Protein AF-A0A3G7U9Q5-F1 (afdb_monomer_lite)

pLDDT: mean 71.87, std 19.7, range [41.09, 97.69]

InterPro domains:
  IPR010497 Epoxide hydrolase, N-terminal [PF06441] (56-100)
  IPR029058 Alpha/Beta hydrolase fold [G3DSA:3.40.50.1820] (42-101)
  IPR029058 Alpha/Beta hydrolase fold [SSF53474] (51-100)

Foldseek 3Di:
DDDDDDDDDPPPPDDDDDDDDDDDDDDDDDDDDPDDDDPDDPPPPPVPVPPPVPDDDDDDDDDDVVVVVVVVVVLVVDDDDDFDPDPDCPVHDGPVVVVPD

Secondary structure (DSSP, 8-state):
---------SS-S------------PPP------------------------TT----------HHHHHHHHHHHHT--PPPPPSSSSGGGSS-HHHHT--

Radius of gyration: 31.78 Å; chains: 1; bounding box: 42×41×88 Å

Organism: NCBI:txid47883

Structure (mmCIF, N/CA/C/O backbone):
data_AF-A0A3G7U9Q5-F1
#
_entry.id   AF-A0A3G7U9Q5-F1
#
loop_
_atom_site.group_PDB
_atom_site.id
_atom_site.type_symbol
_atom_site.label_atom_id
_atom_site.label_alt_id
_atom_site.label_comp_id
_atom_site.label_asym_id
_atom_site.label_entity_id
_atom_site.label_seq_id
_atom_site.pdbx_PDB_ins_code
_atom_site.Cartn_x
_atom_site.Cartn_y
_atom_site.Cartn_z
_atom_site.occupancy
_atom_site.B_iso_or_equiv
_atom_site.auth_seq_id
_atom_site.auth_comp_id
_atom_site.auth_asym_id
_atom_site.auth_atom_id
_atom_site.pdbx_PDB_model_num
ATOM 1 N N . MET A 1 1 ? 15.948 -19.600 -13.205 1.00 43.97 1 MET A N 1
ATOM 2 C CA . MET A 1 1 ? 15.399 -20.246 -11.988 1.00 43.97 1 MET A CA 1
ATOM 3 C C . MET A 1 1 ? 16.580 -20.758 -11.179 1.00 43.97 1 MET A C 1
ATOM 5 O O . MET A 1 1 ? 17.437 -21.368 -11.808 1.00 43.97 1 MET A O 1
ATOM 9 N N . PRO A 1 2 ? 16.718 -20.397 -9.888 1.00 45.62 2 PRO A N 1
ATOM 10 C CA . PRO A 1 2 ? 15.756 -20.726 -8.831 1.00 45.62 2 PRO A CA 1
ATOM 11 C C . PRO A 1 2 ? 15.162 -19.518 -8.084 1.00 45.62 2 PRO A C 1
ATOM 13 O O . PRO A 1 2 ? 15.670 -18.403 -8.144 1.00 45.62 2 PRO A O 1
ATOM 16 N N . ALA A 1 3 ? 14.030 -19.786 -7.431 1.00 41.09 3 ALA A N 1
ATOM 17 C CA . ALA A 1 3 ? 13.188 -18.865 -6.683 1.00 41.09 3 ALA A CA 1
ATOM 18 C C . ALA A 1 3 ? 13.727 -18.632 -5.262 1.00 41.09 3 ALA A C 1
ATOM 20 O O . ALA A 1 3 ? 14.050 -19.587 -4.558 1.00 41.09 3 ALA A O 1
ATOM 21 N N . ALA A 1 4 ? 13.785 -17.370 -4.836 1.00 47.59 4 ALA A N 1
ATOM 22 C CA . ALA A 1 4 ? 14.060 -17.006 -3.453 1.00 47.59 4 ALA A CA 1
ATOM 23 C C . ALA A 1 4 ? 12.757 -17.077 -2.644 1.00 47.59 4 ALA A C 1
ATOM 25 O O . ALA A 1 4 ? 11.810 -16.324 -2.863 1.00 47.59 4 ALA A O 1
ATOM 26 N N . THR A 1 5 ? 12.717 -18.031 -1.725 1.00 47.22 5 THR A N 1
ATOM 27 C CA . THR A 1 5 ? 11.660 -18.252 -0.743 1.00 47.22 5 THR A CA 1
ATOM 28 C C . THR A 1 5 ? 11.732 -17.182 0.346 1.00 47.22 5 THR A C 1
ATOM 30 O O . THR A 1 5 ? 12.570 -17.271 1.238 1.00 47.22 5 THR A O 1
ATOM 33 N N . PHE A 1 6 ? 10.855 -16.179 0.302 1.00 45.81 6 PHE A N 1
ATOM 34 C CA . PHE A 1 6 ? 10.624 -15.273 1.431 1.00 45.81 6 PHE A CA 1
ATOM 35 C C . PHE A 1 6 ? 9.383 -15.735 2.189 1.00 45.81 6 PHE A C 1
ATOM 37 O O . PHE A 1 6 ? 8.252 -15.400 1.850 1.00 45.81 6 PHE A O 1
ATOM 44 N N . GLY A 1 7 ? 9.605 -16.558 3.208 1.00 48.69 7 GLY A N 1
ATOM 45 C CA . GLY A 1 7 ? 8.581 -16.968 4.152 1.00 48.69 7 GLY A CA 1
ATOM 46 C C . GLY A 1 7 ? 9.156 -16.954 5.559 1.00 48.69 7 GLY A C 1
ATOM 47 O O . GLY A 1 7 ? 10.286 -17.384 5.758 1.00 48.69 7 GLY A O 1
ATOM 48 N N . LEU A 1 8 ? 8.320 -16.533 6.513 1.00 53.16 8 LEU A N 1
ATOM 49 C CA . LEU A 1 8 ? 8.579 -16.421 7.953 1.00 53.16 8 LEU A CA 1
ATOM 50 C C . LEU A 1 8 ? 9.491 -15.227 8.287 1.00 53.16 8 LEU A C 1
ATOM 52 O O . LEU A 1 8 ? 10.648 -15.199 7.911 1.00 53.16 8 LEU A O 1
ATOM 56 N N . THR A 1 9 ? 9.021 -14.188 8.978 1.00 55.28 9 THR A N 1
ATOM 57 C CA . THR A 1 9 ? 8.835 -14.238 10.436 1.00 55.28 9 THR A CA 1
ATOM 58 C C . THR A 1 9 ? 8.009 -13.035 10.940 1.00 55.28 9 THR A C 1
ATOM 60 O O . THR A 1 9 ? 8.550 -12.043 11.410 1.00 55.28 9 THR A O 1
ATOM 63 N N . TRP A 1 10 ? 6.674 -13.114 10.917 1.00 41.81 10 TRP A N 1
ATOM 64 C CA . TRP A 1 10 ? 5.818 -12.126 11.616 1.00 41.81 10 TRP A CA 1
ATOM 65 C C . TRP A 1 10 ? 4.879 -12.758 12.654 1.00 41.81 10 TRP A C 1
ATOM 67 O O . TRP A 1 10 ? 3.880 -12.178 13.059 1.00 41.81 10 TRP A O 1
ATOM 77 N N . ARG A 1 11 ? 5.180 -13.989 13.093 1.00 52.25 11 ARG A N 1
ATOM 78 C CA . ARG A 1 11 ? 4.272 -14.794 13.932 1.00 52.25 11 ARG A CA 1
ATOM 79 C C . ARG A 1 11 ? 4.761 -15.091 15.355 1.00 52.25 11 ARG A C 1
ATOM 81 O O . ARG A 1 11 ? 4.178 -15.959 15.987 1.00 52.25 11 ARG A O 1
ATOM 88 N N . HIS A 1 12 ? 5.780 -14.405 15.884 1.00 53.31 12 HIS A N 1
ATOM 89 C CA . HIS A 1 12 ? 6.359 -14.799 17.186 1.00 53.31 12 HIS A CA 1
ATOM 90 C C . HIS A 1 12 ? 6.393 -13.750 18.307 1.00 53.31 12 HIS A C 1
ATOM 92 O O . HIS A 1 12 ? 6.933 -14.040 19.368 1.00 53.31 12 HIS A O 1
ATOM 98 N N . CYS A 1 13 ? 5.733 -12.597 18.181 1.00 50.53 13 CYS A N 1
ATOM 99 C CA . CYS A 1 13 ? 5.504 -11.727 19.344 1.00 50.53 13 CYS A CA 1
ATOM 100 C C . CYS A 1 13 ? 4.080 -11.895 19.869 1.00 50.53 13 CYS A C 1
ATOM 102 O O . CYS A 1 13 ? 3.248 -11.035 19.629 1.00 50.53 13 CYS A O 1
ATOM 104 N N . LEU A 1 14 ? 3.802 -13.013 20.542 1.00 59.19 14 LEU A N 1
ATOM 105 C CA . LEU A 1 14 ? 2.701 -13.180 21.504 1.00 59.19 14 LEU A CA 1
ATOM 106 C C . LEU A 1 14 ? 2.861 -14.552 22.176 1.00 59.19 14 LEU A C 1
ATOM 108 O O . LEU A 1 14 ? 2.275 -15.541 21.749 1.00 59.19 14 LEU A O 1
ATOM 112 N N . ALA A 1 15 ? 3.674 -14.618 23.227 1.00 48.91 15 ALA A N 1
ATOM 113 C CA . ALA A 1 15 ? 3.617 -15.718 24.186 1.00 48.91 15 ALA A CA 1
ATOM 114 C C . ALA A 1 15 ? 4.102 -15.244 25.561 1.00 48.91 15 ALA A C 1
ATOM 116 O O . ALA A 1 15 ? 5.281 -15.258 25.892 1.00 48.91 15 ALA A O 1
ATOM 117 N N . SER A 1 16 ? 3.121 -14.755 26.311 1.00 49.00 16 SER A N 1
ATOM 118 C CA . SER A 1 16 ? 2.913 -14.832 27.754 1.00 49.00 16 SER A CA 1
ATOM 119 C C . SER A 1 16 ? 3.961 -15.557 28.603 1.00 49.00 16 SER A C 1
ATOM 121 O O . SER A 1 16 ? 4.269 -16.721 28.362 1.00 49.00 16 SER A O 1
ATOM 123 N N . SER A 1 17 ? 4.317 -14.947 29.736 1.00 47.28 17 SER A N 1
ATOM 124 C CA . SER A 1 17 ? 4.472 -15.666 31.009 1.00 47.28 17 SER A CA 1
ATOM 125 C C . SER A 1 17 ? 4.312 -14.709 32.193 1.00 47.28 17 SER A C 1
ATOM 127 O O . SER A 1 17 ? 5.270 -14.109 32.662 1.00 47.28 17 SER A O 1
ATOM 129 N N . VAL A 1 18 ? 3.083 -14.602 32.703 1.00 56.59 18 VAL A N 1
ATOM 130 C CA . VAL A 1 18 ? 2.840 -14.315 34.121 1.00 56.59 18 VAL A CA 1
ATOM 131 C C . VAL A 1 18 ? 2.420 -15.637 34.748 1.00 56.59 18 VAL A C 1
ATOM 133 O O . VAL A 1 18 ? 1.397 -16.206 34.374 1.00 56.59 18 VAL A O 1
ATOM 136 N N . ARG A 1 19 ? 3.209 -16.136 35.699 1.00 54.66 19 ARG A N 1
ATOM 137 C CA . ARG A 1 19 ? 2.765 -17.125 36.684 1.00 54.66 19 ARG A CA 1
ATOM 138 C C . ARG A 1 19 ? 3.175 -16.621 38.061 1.00 54.66 19 ARG A C 1
ATOM 140 O O . ARG A 1 19 ? 4.312 -16.778 38.485 1.00 54.66 19 ARG A O 1
ATOM 147 N N . MET A 1 20 ? 2.217 -15.967 38.708 1.00 49.06 20 MET A N 1
ATOM 148 C CA . MET A 1 20 ? 2.182 -15.727 40.147 1.00 49.06 20 MET A CA 1
ATOM 149 C C . MET A 1 20 ? 2.170 -17.090 40.849 1.00 49.06 20 MET A C 1
ATOM 151 O O . MET A 1 20 ? 1.238 -17.870 40.661 1.00 49.06 20 MET A O 1
ATOM 155 N N . GLY A 1 21 ? 3.212 -17.389 41.619 1.00 46.91 21 GLY A N 1
ATOM 156 C CA . GLY A 1 21 ? 3.232 -18.512 42.547 1.00 46.91 21 GLY A CA 1
ATOM 157 C C . GLY A 1 21 ? 2.955 -18.003 43.955 1.00 46.91 21 GLY A C 1
ATOM 158 O O . GLY A 1 21 ? 3.859 -17.491 44.602 1.00 46.91 21 GLY A O 1
ATOM 159 N N . VAL A 1 22 ? 1.720 -18.144 44.433 1.00 58.47 22 VAL A N 1
ATOM 160 C CA . VAL A 1 22 ? 1.388 -18.063 45.862 1.00 58.47 22 VAL A CA 1
ATOM 161 C C . VAL A 1 22 ? 0.663 -19.353 46.198 1.00 58.47 22 VAL A C 1
ATOM 163 O O . VAL A 1 22 ? -0.483 -19.530 45.797 1.00 58.47 22 VAL A O 1
ATOM 166 N N . LEU A 1 23 ? 1.330 -20.271 46.897 1.00 55.06 23 LEU A N 1
ATOM 167 C CA . LEU A 1 23 ? 0.655 -21.387 47.552 1.00 55.06 23 LEU A CA 1
ATOM 168 C C . LEU A 1 23 ? 1.490 -21.926 48.720 1.00 55.06 23 LEU A C 1
ATOM 170 O O . LEU A 1 23 ? 2.677 -22.197 48.568 1.00 55.06 23 LEU A O 1
ATOM 174 N N . GLY A 1 24 ? 0.831 -22.100 49.865 1.00 42.16 24 GLY A N 1
ATOM 175 C CA . GLY A 1 24 ? 1.376 -22.681 51.096 1.00 42.16 24 GLY A CA 1
ATOM 176 C C . GLY A 1 24 ? 0.799 -21.970 52.323 1.00 42.16 24 GLY A C 1
ATOM 177 O O . GLY A 1 24 ? 1.489 -21.191 52.961 1.00 42.16 24 GLY A O 1
ATOM 178 N N . LEU A 1 25 ? -0.527 -21.955 52.500 1.00 58.75 25 LEU A N 1
ATOM 179 C CA . LEU A 1 25 ? -1.296 -22.936 53.289 1.00 58.75 25 LEU A CA 1
ATOM 180 C C . LEU A 1 25 ? -0.823 -23.030 54.756 1.00 58.75 25 LEU A C 1
ATOM 182 O O . LEU A 1 25 ? -0.081 -23.934 55.130 1.00 58.75 25 LEU A O 1
ATOM 186 N N . ALA A 1 26 ? -1.292 -22.091 55.581 1.00 54.34 26 ALA A N 1
ATOM 187 C CA . ALA A 1 26 ? -1.165 -22.129 57.035 1.00 54.34 26 ALA A CA 1
ATOM 188 C C . ALA A 1 26 ? -2.164 -23.139 57.637 1.00 54.34 26 ALA A C 1
ATOM 190 O O . ALA A 1 26 ? -3.371 -23.034 57.415 1.00 54.34 26 ALA A O 1
ATOM 191 N N . LEU A 1 27 ? -1.659 -24.115 58.397 1.00 63.34 27 LEU A N 1
ATOM 192 C CA . LEU A 1 27 ? -2.457 -25.058 59.186 1.00 63.34 27 LEU A CA 1
ATOM 193 C C . LEU A 1 27 ? -2.991 -24.364 60.447 1.00 63.34 27 LEU A C 1
ATOM 195 O O . LEU A 1 27 ? -2.221 -23.890 61.279 1.00 63.34 27 LEU A O 1
ATOM 199 N N . ILE A 1 28 ? -4.316 -24.326 60.580 1.00 54.78 28 ILE A N 1
ATOM 200 C CA . ILE A 1 28 ? -5.036 -23.783 61.735 1.00 54.78 28 ILE A CA 1
ATOM 201 C C . ILE A 1 28 ? -5.150 -24.879 62.798 1.00 54.78 28 ILE A C 1
ATOM 203 O O . ILE A 1 28 ? -5.771 -25.914 62.563 1.00 54.78 28 ILE A O 1
ATOM 207 N N . ALA A 1 29 ? -4.601 -24.621 63.983 1.00 55.06 29 ALA A N 1
ATOM 208 C CA . ALA A 1 29 ? -4.886 -25.374 65.195 1.00 55.06 29 ALA A CA 1
ATOM 209 C C . ALA A 1 29 ? -5.262 -24.397 66.316 1.00 55.06 29 ALA A C 1
ATOM 211 O O . ALA A 1 29 ? -4.455 -23.558 66.703 1.00 55.06 29 ALA A O 1
ATOM 212 N N . GLY A 1 30 ? -6.473 -24.557 66.856 1.00 50.12 30 GLY A N 1
ATOM 213 C CA . GLY A 1 30 ? -6.784 -24.161 68.229 1.00 50.12 30 GLY A CA 1
ATOM 214 C C . GLY A 1 30 ? -7.603 -22.883 68.434 1.00 50.12 30 GLY A C 1
ATOM 215 O O . GLY A 1 30 ? -7.076 -21.781 68.408 1.00 50.12 30 GLY A O 1
ATOM 216 N N . SER A 1 31 ? -8.859 -23.110 68.831 1.00 50.50 31 SER A N 1
ATOM 217 C CA . SER A 1 31 ? -9.486 -22.490 70.011 1.00 50.50 31 SER A CA 1
ATOM 218 C C . SER A 1 31 ? -10.055 -21.066 69.917 1.00 50.50 31 SER A C 1
ATOM 220 O O . SER A 1 31 ? -9.347 -20.078 70.026 1.00 50.50 31 SER A O 1
ATOM 222 N N . GLY A 1 32 ? -11.393 -21.010 69.932 1.00 56.66 32 GLY A N 1
ATOM 223 C CA . GLY A 1 32 ? -12.152 -20.164 70.861 1.00 56.66 32 GLY A CA 1
ATOM 224 C C . GLY A 1 32 ? -12.169 -18.660 70.594 1.00 56.66 32 GLY A C 1
ATOM 225 O O . GLY A 1 32 ? -1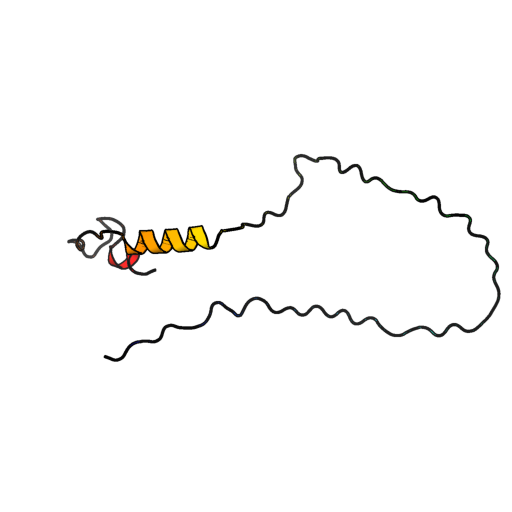1.313 -17.922 71.064 1.00 56.66 32 GLY A O 1
ATOM 226 N N . GLY A 1 33 ? -13.243 -18.187 69.964 1.00 47.97 33 GLY A N 1
ATOM 227 C CA . GLY A 1 33 ? -13.552 -16.762 69.910 1.00 47.97 33 GLY A CA 1
ATOM 228 C C . GLY A 1 33 ? -14.822 -16.495 69.122 1.00 47.97 33 GLY A C 1
ATOM 229 O O . GLY A 1 33 ? -14.768 -16.195 67.936 1.00 47.97 33 GLY A O 1
ATOM 230 N N . ALA A 1 34 ? -15.973 -16.616 69.782 1.00 57.66 34 ALA A N 1
ATOM 231 C CA . ALA A 1 34 ? -17.222 -16.071 69.275 1.00 57.66 34 ALA A CA 1
ATOM 232 C C . ALA A 1 34 ? -17.109 -14.540 69.269 1.00 57.66 34 ALA A C 1
ATOM 234 O O . ALA A 1 34 ? -17.264 -13.902 70.308 1.00 57.66 34 ALA A O 1
ATOM 235 N N . TRP A 1 35 ? -16.805 -13.953 68.114 1.00 58.06 35 TRP A N 1
ATOM 236 C CA . TRP A 1 35 ? -17.019 -12.532 67.870 1.00 58.06 35 TRP A CA 1
ATOM 237 C C . TRP A 1 35 ? -18.148 -12.393 66.862 1.00 58.06 35 TRP A C 1
ATOM 239 O O . TRP A 1 35 ? -18.027 -12.756 65.693 1.00 58.06 35 TRP A O 1
ATOM 249 N N . ALA A 1 36 ? -19.276 -11.901 67.367 1.00 55.97 36 ALA A N 1
ATOM 250 C CA . ALA A 1 36 ? -20.376 -11.421 66.562 1.00 55.97 36 ALA A CA 1
ATOM 251 C C . ALA A 1 36 ? -19.878 -10.236 65.725 1.00 55.97 36 ALA A C 1
ATOM 253 O O . ALA A 1 36 ? -19.617 -9.158 66.254 1.00 55.97 36 ALA A O 1
ATOM 254 N N . ALA A 1 37 ? -19.750 -10.442 64.419 1.00 57.47 37 ALA A N 1
ATOM 255 C CA . ALA A 1 37 ? -19.662 -9.369 63.443 1.00 57.47 37 ALA A CA 1
ATOM 256 C C . ALA A 1 37 ? -21.001 -9.354 62.701 1.00 57.47 37 ALA A C 1
ATOM 258 O O . ALA A 1 37 ? -21.397 -10.360 62.111 1.00 57.47 37 ALA A O 1
ATOM 259 N N . GLY A 1 38 ? -21.739 -8.250 62.837 1.00 58.03 38 GLY A N 1
ATOM 260 C CA . GLY A 1 38 ? -23.061 -8.068 62.242 1.00 58.03 38 GLY A CA 1
ATOM 261 C C . GLY A 1 38 ? -23.050 -8.194 60.715 1.00 58.03 38 GLY A C 1
ATOM 262 O O . GLY A 1 38 ? -21.977 -8.214 60.106 1.00 58.03 38 GLY A O 1
ATOM 263 N N . PRO A 1 39 ? -24.233 -8.278 60.078 1.00 58.06 39 PRO A N 1
ATOM 264 C CA . PRO A 1 39 ? -24.315 -8.344 58.629 1.00 58.06 39 PRO A CA 1
ATOM 265 C C . PRO A 1 39 ? -23.619 -7.112 58.057 1.00 58.06 39 PRO A C 1
ATOM 267 O O . PRO A 1 39 ? -24.012 -5.976 58.329 1.00 58.06 39 PRO A O 1
ATOM 270 N N . ALA A 1 40 ? -22.543 -7.355 57.310 1.00 56.12 40 ALA A N 1
ATOM 271 C CA . ALA A 1 40 ? -21.912 -6.344 56.493 1.00 56.12 40 ALA A CA 1
ATOM 272 C C . ALA A 1 40 ? -23.000 -5.806 55.567 1.00 56.12 40 ALA A C 1
ATOM 274 O O . ALA A 1 40 ? -23.497 -6.520 54.696 1.00 56.12 40 ALA A O 1
ATOM 275 N N . ALA A 1 41 ? -23.421 -4.569 55.828 1.00 53.94 41 ALA A N 1
ATOM 276 C CA . ALA A 1 41 ? -24.199 -3.803 54.885 1.00 53.94 41 ALA A CA 1
ATOM 277 C C . ALA A 1 41 ? -23.445 -3.873 53.558 1.00 53.94 41 ALA A C 1
ATOM 279 O O . ALA A 1 41 ? -22.277 -3.480 53.486 1.00 53.94 41 ALA A O 1
ATOM 280 N N . ASP A 1 42 ? -24.099 -4.447 52.553 1.00 53.00 42 ASP A N 1
ATOM 281 C CA . ASP A 1 42 ? -23.650 -4.436 51.175 1.00 53.00 42 ASP A CA 1
ATOM 282 C C . ASP A 1 42 ? -23.617 -2.967 50.751 1.00 53.00 42 ASP A C 1
ATOM 284 O O . ASP A 1 42 ? -24.598 -2.380 50.294 1.00 53.00 42 ASP A O 1
ATOM 288 N N . ALA A 1 43 ? -22.487 -2.318 51.023 1.00 51.72 43 ALA A N 1
ATOM 289 C CA . ALA A 1 43 ? -22.142 -1.047 50.441 1.00 51.72 43 ALA A CA 1
ATOM 290 C C . ALA A 1 43 ? -21.802 -1.347 48.983 1.00 51.72 43 ALA A C 1
ATOM 292 O O . ALA A 1 43 ? -20.639 -1.351 48.580 1.00 51.72 43 ALA A O 1
ATOM 293 N N . SER A 1 44 ? -22.845 -1.618 48.197 1.00 56.25 44 SER A N 1
ATOM 294 C CA . SER A 1 44 ? -22.841 -1.429 46.762 1.00 56.25 44 SER A CA 1
ATOM 295 C C . SER A 1 44 ? -22.518 0.043 46.535 1.00 56.25 44 SER A C 1
ATOM 297 O O . SER A 1 44 ? -23.396 0.899 46.406 1.00 56.25 44 SER A O 1
ATOM 299 N N . VAL A 1 45 ? -21.220 0.341 46.518 1.00 52.25 45 VAL A N 1
ATOM 300 C CA . VAL A 1 45 ? -20.670 1.522 45.881 1.00 52.25 45 VAL A CA 1
ATOM 301 C C . VAL A 1 45 ? -21.029 1.348 44.416 1.00 52.25 45 VAL A C 1
ATOM 303 O O . VAL A 1 45 ? -20.281 0.785 43.619 1.00 52.25 45 VAL A O 1
ATOM 306 N N . ALA A 1 46 ? -22.223 1.821 44.068 1.00 59.50 46 ALA A N 1
ATOM 307 C CA . ALA A 1 46 ? -22.480 2.331 42.747 1.00 59.50 46 ALA A CA 1
ATOM 308 C C . ALA A 1 46 ? -21.430 3.423 42.556 1.00 59.50 46 ALA A C 1
ATOM 310 O O . ALA A 1 46 ? -21.584 4.560 43.003 1.00 59.50 46 ALA A O 1
ATOM 311 N N . SER A 1 47 ? -20.289 3.022 41.994 1.00 57.94 47 SER A N 1
ATOM 312 C CA . SER A 1 47 ? -19.300 3.940 41.479 1.00 57.94 47 SER A CA 1
ATOM 313 C C . SER A 1 47 ? -20.017 4.639 40.342 1.00 57.94 47 SER A C 1
ATOM 315 O O . SER A 1 47 ? -20.098 4.138 39.221 1.00 57.94 47 SER A O 1
ATOM 317 N N . SER A 1 48 ? -20.654 5.757 40.675 1.00 57.81 48 SER A N 1
ATOM 318 C CA . SER A 1 48 ? -21.073 6.749 39.711 1.00 57.81 48 SER A CA 1
ATOM 319 C C . SER A 1 48 ? -19.788 7.161 39.022 1.00 57.81 48 SER A C 1
ATOM 321 O O . SER A 1 48 ? -19.050 8.000 39.536 1.00 57.81 48 SER A O 1
ATOM 323 N N . ALA A 1 49 ? -19.473 6.475 37.923 1.00 64.31 49 ALA A N 1
ATOM 324 C CA . ALA A 1 49 ? -18.387 6.825 37.044 1.00 64.31 49 ALA A CA 1
ATOM 325 C C . ALA A 1 49 ? -18.701 8.242 36.584 1.00 64.31 49 ALA A C 1
ATOM 327 O O . ALA A 1 49 ? -19.517 8.473 35.688 1.00 64.31 49 ALA A O 1
ATOM 328 N N . SER A 1 50 ? -18.108 9.203 37.284 1.00 63.22 50 SER A N 1
ATOM 329 C CA . SER A 1 50 ? -18.051 10.574 36.851 1.00 63.22 50 SER A CA 1
ATOM 330 C C . SER A 1 50 ? -17.483 10.497 35.446 1.00 63.22 50 SER A C 1
ATOM 332 O O . SER A 1 50 ? -16.372 10.012 35.225 1.00 63.22 50 SER A O 1
ATOM 334 N N . THR A 1 51 ? -18.304 10.874 34.468 1.00 66.38 51 THR A N 1
ATOM 335 C CA . THR A 1 51 ? -17.843 11.045 33.096 1.00 66.38 51 THR A CA 1
ATOM 336 C C . THR A 1 51 ? -16.910 12.239 33.143 1.00 66.38 51 THR A C 1
ATOM 338 O O . THR A 1 51 ? -17.326 13.375 32.951 1.00 66.38 51 THR A O 1
ATOM 341 N N . ASN A 1 52 ? -15.661 11.987 33.528 1.00 72.88 52 ASN A N 1
ATOM 342 C CA . ASN A 1 52 ? -14.611 12.967 33.448 1.00 72.88 52 ASN A CA 1
ATOM 343 C C . ASN A 1 52 ? -14.290 13.076 31.953 1.00 72.88 52 ASN A C 1
ATOM 345 O O . ASN A 1 52 ? -13.830 12.085 31.368 1.00 72.88 52 ASN A O 1
ATOM 349 N N . PRO A 1 53 ? -14.601 14.212 31.307 1.00 70.00 53 PRO A N 1
ATOM 350 C CA . PRO A 1 53 ? -14.392 14.368 29.873 1.00 70.00 53 PRO A CA 1
ATOM 351 C C . PRO A 1 53 ? -12.910 14.233 29.482 1.00 70.00 53 PRO A C 1
ATOM 353 O O . PRO A 1 53 ? -12.627 14.017 28.310 1.00 70.00 53 PRO A O 1
ATOM 356 N N . GLU A 1 54 ? -11.984 14.271 30.450 1.00 81.25 54 GLU A N 1
ATOM 357 C CA . GLU A 1 54 ? -10.540 14.106 30.246 1.00 81.25 54 GLU A CA 1
ATOM 358 C C . GLU A 1 54 ? -9.988 12.713 30.616 1.00 81.25 54 GLU A C 1
ATOM 360 O O . GLU A 1 54 ? -8.779 12.507 30.701 1.00 81.25 54 GLU A O 1
ATOM 365 N N . SER A 1 55 ? -10.847 11.712 30.830 1.00 85.06 55 SER A N 1
ATOM 366 C CA . SER A 1 55 ? -10.385 10.341 31.082 1.00 85.06 55 SER A CA 1
ATOM 367 C C . SER A 1 55 ? -9.751 9.711 29.828 1.00 85.06 55 SER A C 1
ATOM 369 O O . SER A 1 55 ? -10.394 9.609 28.780 1.00 85.06 55 SER A O 1
ATOM 371 N N . ILE A 1 56 ? -8.499 9.243 29.940 1.00 86.19 56 ILE A N 1
ATOM 372 C CA . ILE A 1 56 ? -7.776 8.527 28.873 1.00 86.19 56 ILE A CA 1
ATOM 373 C C . ILE A 1 56 ? -8.423 7.154 28.641 1.00 86.19 56 ILE A C 1
ATOM 375 O O . ILE A 1 56 ? -8.432 6.301 29.531 1.00 86.19 56 ILE A O 1
ATOM 379 N N . ARG A 1 57 ? -8.932 6.917 27.425 1.00 87.69 57 ARG A N 1
ATOM 380 C CA . ARG A 1 57 ? -9.605 5.665 27.040 1.00 87.69 57 ARG A CA 1
ATOM 381 C C . ARG A 1 57 ? -8.703 4.806 26.151 1.00 87.69 57 ARG A C 1
ATOM 383 O O . ARG A 1 57 ? -8.276 5.289 25.102 1.00 87.69 57 ARG A O 1
ATOM 390 N N . PRO A 1 58 ? -8.443 3.534 26.505 1.00 89.81 58 PRO A N 1
ATOM 391 C CA . PRO A 1 58 ? -7.752 2.612 25.614 1.00 89.81 58 PRO A CA 1
ATOM 392 C C . PRO A 1 58 ? -8.515 2.467 24.296 1.00 89.81 58 PRO A C 1
ATOM 394 O O . PRO A 1 58 ? -9.694 2.116 24.286 1.00 89.81 58 PRO A O 1
ATOM 397 N N . TYR A 1 59 ? -7.832 2.719 23.184 1.00 92.88 59 TYR A N 1
ATOM 398 C CA . TYR A 1 59 ? -8.381 2.541 21.847 1.00 92.88 59 TYR A CA 1
ATOM 399 C C . TYR A 1 59 ? -7.729 1.331 21.181 1.00 92.88 59 TYR A C 1
ATOM 401 O O . TYR A 1 59 ? -6.503 1.250 21.086 1.00 92.88 59 TYR A O 1
AT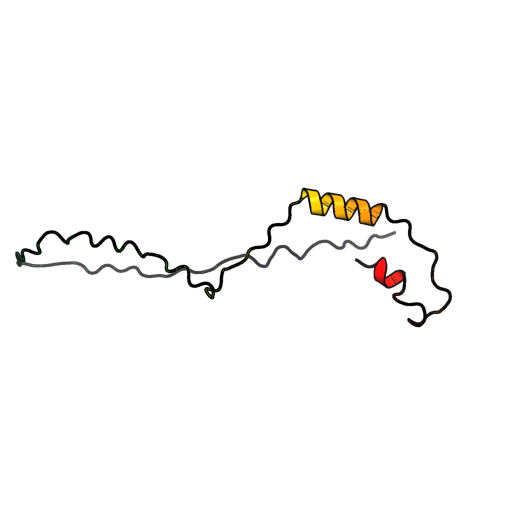OM 409 N N . ARG A 1 60 ? -8.546 0.377 20.725 1.00 93.69 60 ARG A N 1
ATOM 410 C CA . ARG A 1 60 ? -8.084 -0.798 19.981 1.00 93.69 60 ARG A CA 1
ATOM 411 C C . ARG A 1 60 ? -8.579 -0.704 18.547 1.00 93.69 60 ARG A C 1
ATOM 413 O O . ARG A 1 60 ? -9.781 -0.707 18.308 1.00 93.69 60 ARG A O 1
ATOM 420 N N . ILE A 1 61 ? -7.644 -0.650 17.605 1.00 94.69 61 ILE A N 1
ATOM 421 C CA . ILE A 1 61 ? -7.963 -0.641 16.178 1.00 94.69 61 ILE A CA 1
ATOM 422 C C . ILE A 1 61 ? -8.416 -2.046 15.777 1.00 94.69 61 ILE A C 1
ATOM 424 O O . ILE A 1 61 ? -7.709 -3.025 16.024 1.00 94.69 61 ILE A O 1
ATOM 428 N N . HIS A 1 62 ? -9.585 -2.132 15.152 1.00 95.31 62 HIS A N 1
ATOM 429 C CA . HIS A 1 62 ? -10.061 -3.326 14.469 1.00 95.31 62 HIS A CA 1
ATOM 430 C C . HIS A 1 62 ? -10.053 -3.047 12.968 1.00 95.31 62 HIS A C 1
ATOM 432 O O . HIS A 1 62 ? -10.615 -2.046 12.528 1.00 95.31 62 HIS A O 1
ATOM 438 N N . VAL A 1 63 ? -9.398 -3.910 12.196 1.00 95.38 63 VAL A N 1
ATOM 439 C CA . VAL A 1 63 ? -9.380 -3.830 10.733 1.00 95.38 63 VAL A CA 1
ATOM 440 C C . VAL A 1 63 ? -9.944 -5.133 10.199 1.00 95.38 63 VAL A C 1
ATOM 442 O O . VAL A 1 63 ? -9.437 -6.203 10.530 1.00 95.38 63 VAL A O 1
ATOM 445 N N . ASP A 1 64 ? -10.991 -5.042 9.386 1.00 97.25 64 ASP A N 1
ATOM 446 C CA . ASP A 1 64 ? -11.640 -6.222 8.825 1.00 97.25 64 ASP A CA 1
ATOM 447 C C . ASP A 1 64 ? -10.770 -6.865 7.738 1.00 97.25 64 ASP A C 1
ATOM 449 O O . ASP A 1 64 ? -10.294 -6.195 6.816 1.00 97.25 64 ASP A O 1
ATOM 453 N N . GLU A 1 65 ? -10.637 -8.193 7.774 1.00 96.62 65 GLU A N 1
ATOM 454 C CA . GLU A 1 65 ? -9.845 -8.946 6.787 1.00 96.62 65 GLU A CA 1
ATOM 455 C C . GLU A 1 65 ? -10.375 -8.766 5.353 1.00 96.62 65 GLU A C 1
ATOM 457 O O . GLU A 1 65 ? -9.615 -8.772 4.380 1.00 96.62 65 GLU A O 1
ATOM 462 N N . ALA A 1 66 ? -11.684 -8.538 5.208 1.00 97.06 66 ALA A N 1
ATOM 463 C CA . ALA A 1 66 ? -12.303 -8.230 3.923 1.00 97.06 66 ALA A CA 1
ATOM 464 C C . ALA A 1 66 ? -11.748 -6.929 3.315 1.00 97.06 66 ALA A C 1
ATOM 466 O O . ALA A 1 66 ? -11.475 -6.886 2.115 1.00 97.06 66 ALA A O 1
ATOM 467 N N . GLN A 1 67 ? -11.510 -5.900 4.138 1.00 96.88 67 GLN A N 1
ATOM 468 C CA . GLN A 1 67 ? -10.943 -4.627 3.683 1.00 96.88 67 GLN A CA 1
ATOM 469 C C . GLN A 1 67 ? -9.471 -4.781 3.290 1.00 96.88 67 GLN A C 1
ATOM 471 O O . GLN A 1 67 ? -9.038 -4.217 2.287 1.00 96.88 67 GLN A O 1
ATOM 476 N N . LEU A 1 68 ? -8.706 -5.594 4.027 1.00 96.69 68 LEU A N 1
ATOM 477 C CA . LEU A 1 68 ? -7.318 -5.915 3.678 1.00 96.69 68 LEU A CA 1
ATOM 478 C C . LEU A 1 68 ? -7.228 -6.704 2.369 1.00 96.69 68 LEU A C 1
ATOM 480 O O . LEU A 1 68 ? -6.350 -6.456 1.541 1.00 96.69 68 LEU A O 1
ATOM 484 N N . THR A 1 69 ? -8.148 -7.644 2.163 1.00 97.69 69 THR A N 1
ATOM 485 C CA . THR A 1 69 ? -8.220 -8.437 0.934 1.00 97.69 69 THR A CA 1
ATOM 486 C C . THR A 1 69 ? -8.569 -7.562 -0.266 1.00 97.69 69 THR A C 1
ATOM 488 O O . THR A 1 69 ? -7.932 -7.670 -1.314 1.00 97.69 69 THR A O 1
ATOM 491 N N . ASP A 1 70 ? -9.551 -6.673 -0.121 1.00 97.31 70 ASP A N 1
ATOM 492 C CA . ASP A 1 70 ? -9.908 -5.704 -1.157 1.00 97.31 70 ASP A CA 1
ATOM 493 C C . ASP A 1 70 ? -8.752 -4.742 -1.474 1.00 97.31 70 ASP A C 1
ATOM 495 O O . ASP A 1 70 ? -8.413 -4.531 -2.640 1.00 97.31 70 ASP A O 1
ATOM 499 N N . LEU A 1 71 ? -8.077 -4.221 -0.445 1.00 96.12 71 LEU A N 1
ATOM 500 C CA . LEU A 1 71 ? -6.908 -3.359 -0.609 1.00 96.12 71 LEU A CA 1
ATOM 501 C C . LEU A 1 71 ? -5.822 -4.040 -1.451 1.00 96.12 71 LEU A C 1
ATOM 503 O O . LEU A 1 71 ? -5.342 -3.458 -2.422 1.00 96.12 71 LEU A O 1
ATOM 507 N N . LYS A 1 72 ? -5.478 -5.293 -1.134 1.00 94.81 72 LYS A N 1
ATOM 508 C CA . LYS A 1 72 ? -4.487 -6.068 -1.899 1.00 94.81 72 LYS A CA 1
ATOM 509 C C . LYS A 1 72 ? -4.905 -6.260 -3.356 1.00 94.81 72 LYS A C 1
ATOM 511 O O . LYS A 1 72 ? -4.071 -6.124 -4.248 1.00 94.81 72 LYS A O 1
ATOM 516 N N . LYS A 1 73 ? -6.189 -6.535 -3.610 1.00 96.62 73 LYS A N 1
ATOM 517 C CA . LYS A 1 73 ? -6.721 -6.662 -4.976 1.00 96.62 73 LYS A CA 1
ATOM 518 C C . LYS A 1 73 ? -6.562 -5.365 -5.765 1.00 96.62 73 LYS A C 1
ATOM 520 O O . LYS A 1 73 ? -6.129 -5.413 -6.912 1.00 96.62 73 LYS A O 1
ATOM 525 N N . ARG A 1 74 ? -6.857 -4.213 -5.158 1.00 96.25 74 ARG A N 1
ATOM 526 C CA . ARG A 1 74 ? -6.707 -2.905 -5.815 1.00 96.25 74 ARG A CA 1
ATOM 527 C C . ARG A 1 74 ? -5.250 -2.561 -6.094 1.00 96.25 74 ARG A C 1
ATOM 529 O O . ARG A 1 74 ? -4.948 -2.119 -7.195 1.00 96.25 74 ARG A O 1
ATOM 536 N N . ILE A 1 75 ? -4.348 -2.838 -5.152 1.00 93.81 75 ILE A N 1
ATOM 537 C CA . ILE A 1 75 ? -2.905 -2.662 -5.366 1.00 93.81 75 ILE A CA 1
ATOM 538 C C . ILE A 1 75 ? -2.442 -3.510 -6.559 1.00 93.81 75 ILE A C 1
ATOM 540 O O . ILE A 1 75 ? -1.795 -2.983 -7.46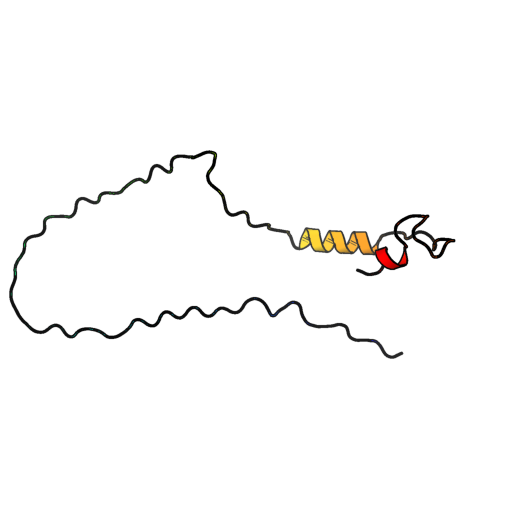0 1.00 93.81 75 ILE A O 1
ATOM 544 N N . ALA A 1 76 ? -2.844 -4.782 -6.630 1.00 92.25 76 ALA A N 1
ATOM 545 C CA . ALA A 1 76 ? -2.493 -5.663 -7.746 1.00 92.25 76 ALA A CA 1
ATOM 546 C C . ALA A 1 76 ? -3.101 -5.224 -9.094 1.00 92.25 76 ALA A C 1
ATOM 548 O O . ALA A 1 76 ? -2.486 -5.425 -10.136 1.00 92.25 76 ALA A O 1
ATOM 549 N N . ALA A 1 77 ? -4.286 -4.607 -9.081 1.00 95.00 77 ALA A N 1
ATOM 550 C CA . ALA A 1 77 ? -4.948 -4.072 -10.272 1.00 95.00 77 ALA A CA 1
ATOM 551 C C . ALA A 1 77 ? -4.418 -2.691 -10.711 1.00 95.00 77 ALA A C 1
ATOM 553 O O . ALA A 1 77 ? -4.933 -2.107 -11.666 1.00 95.00 77 ALA A O 1
ATOM 554 N N . THR A 1 78 ? -3.413 -2.147 -10.022 1.00 92.88 78 THR A N 1
ATOM 555 C CA . THR A 1 78 ? -2.861 -0.825 -10.329 1.00 92.88 78 THR A CA 1
ATOM 556 C C . THR A 1 78 ? -2.155 -0.844 -11.680 1.00 92.88 78 THR A C 1
ATOM 558 O O . THR A 1 78 ? -1.246 -1.640 -11.919 1.00 92.88 78 THR A O 1
ATOM 561 N N . ARG A 1 79 ? -2.538 0.079 -12.567 1.00 92.56 79 ARG A N 1
ATOM 562 C CA . ARG A 1 79 ? -1.809 0.340 -13.809 1.00 92.56 79 ARG A CA 1
ATOM 563 C C . ARG A 1 79 ? -0.607 1.229 -13.499 1.00 92.56 79 ARG A C 1
ATOM 565 O O . ARG A 1 79 ? -0.766 2.428 -13.288 1.00 92.56 79 ARG A O 1
ATOM 572 N N . TRP A 1 80 ? 0.579 0.633 -13.476 1.00 92.06 80 TRP A N 1
ATOM 573 C CA . TRP A 1 80 ? 1.824 1.362 -13.250 1.00 92.06 80 TRP A CA 1
ATOM 574 C C . TRP A 1 80 ? 2.221 2.197 -14.479 1.00 92.06 80 TRP A C 1
ATOM 576 O O . TRP A 1 80 ? 2.023 1.734 -15.606 1.00 92.06 80 TRP A O 1
ATOM 586 N N . PRO A 1 81 ? 2.755 3.415 -14.280 1.00 89.19 81 PRO A N 1
ATOM 587 C CA . PRO A 1 81 ? 3.358 4.198 -15.353 1.00 89.19 81 PRO A CA 1
ATOM 588 C C . PRO A 1 81 ? 4.698 3.589 -15.797 1.00 89.19 81 PRO A C 1
ATOM 590 O O . PRO A 1 81 ? 5.250 2.712 -15.128 1.00 89.19 81 PRO A O 1
ATOM 593 N N . ASP A 1 82 ? 5.225 4.074 -16.921 1.00 91.00 82 ASP A N 1
ATOM 594 C CA . ASP A 1 82 ? 6.578 3.741 -17.371 1.00 91.00 82 ASP A CA 1
ATOM 595 C C . ASP A 1 82 ? 7.644 4.289 -16.408 1.00 91.00 82 ASP A C 1
ATOM 597 O O . ASP A 1 82 ? 7.395 5.210 -15.627 1.00 91.00 82 ASP A O 1
ATOM 601 N N . LYS A 1 83 ? 8.850 3.714 -16.470 1.00 91.12 83 LYS A N 1
ATOM 602 C CA . LYS A 1 83 ? 9.985 4.129 -15.635 1.00 91.12 83 LYS A CA 1
ATOM 603 C C . LYS A 1 83 ? 10.394 5.578 -15.934 1.00 91.12 83 LYS A C 1
ATOM 605 O O . LYS A 1 83 ? 10.415 5.998 -17.090 1.00 91.12 83 LYS A O 1
ATOM 610 N N . GLU A 1 84 ? 10.788 6.302 -14.891 1.00 93.06 84 GLU A N 1
ATOM 611 C CA . GLU A 1 84 ? 11.291 7.671 -14.966 1.00 93.06 84 GLU A CA 1
ATOM 612 C C . GLU A 1 84 ? 12.543 7.792 -15.844 1.00 93.06 84 GLU A C 1
ATOM 614 O O . GLU A 1 84 ? 13.337 6.858 -15.993 1.00 93.06 84 GLU A O 1
ATOM 619 N N . THR A 1 85 ? 12.746 8.988 -16.402 1.00 92.06 85 THR A N 1
ATOM 620 C CA . THR A 1 85 ? 13.884 9.278 -17.286 1.00 92.06 85 THR A CA 1
ATOM 621 C C . THR A 1 85 ? 15.160 9.632 -16.530 1.00 92.06 85 THR A C 1
ATOM 623 O O . THR A 1 85 ? 16.253 9.533 -17.088 1.00 92.06 85 THR A O 1
ATOM 626 N N . VAL A 1 86 ? 15.041 10.042 -15.267 1.00 89.94 86 VAL A N 1
ATOM 627 C CA . VAL A 1 86 ? 16.151 10.515 -14.435 1.00 89.94 86 VAL A CA 1
ATOM 628 C C . VAL A 1 86 ? 16.377 9.537 -13.285 1.00 89.94 86 VAL A C 1
ATOM 630 O O . VAL A 1 86 ? 15.432 9.028 -12.695 1.00 89.94 86 VAL A O 1
ATOM 633 N N . ASN A 1 87 ? 17.643 9.272 -12.956 1.00 87.44 87 ASN A N 1
ATOM 634 C CA . ASN A 1 87 ? 18.019 8.314 -11.905 1.00 87.44 87 ASN A CA 1
ATOM 635 C C . ASN A 1 87 ? 17.992 8.904 -10.477 1.00 87.44 87 ASN A C 1
ATOM 637 O O . ASN A 1 87 ? 18.388 8.228 -9.530 1.00 87.44 87 ASN A O 1
ATOM 641 N N . ASP A 1 88 ? 17.556 10.154 -10.323 1.00 88.62 88 ASP A N 1
ATOM 642 C CA . ASP A 1 88 ? 17.475 10.887 -9.057 1.00 88.62 88 ASP A CA 1
ATOM 643 C C . ASP A 1 88 ? 16.014 11.253 -8.734 1.00 88.62 88 ASP A C 1
ATOM 645 O O . ASP A 1 88 ? 15.133 11.166 -9.587 1.00 88.62 88 ASP A O 1
ATOM 649 N N . VAL A 1 89 ? 15.741 11.671 -7.501 1.00 90.44 89 VAL A N 1
ATOM 650 C CA . VAL A 1 89 ? 14.399 11.965 -6.964 1.00 90.44 89 VAL A CA 1
ATOM 651 C C . VAL A 1 89 ? 13.816 13.309 -7.415 1.00 90.44 89 VAL A C 1
ATOM 653 O O . VAL A 1 89 ? 12.783 13.744 -6.909 1.00 90.44 89 VAL A O 1
ATOM 656 N N . SER A 1 90 ? 14.444 13.982 -8.381 1.00 92.81 90 SER A N 1
ATOM 657 C CA . SER A 1 90 ? 13.980 15.273 -8.907 1.00 92.81 90 SER A CA 1
ATOM 658 C C . SER A 1 90 ? 12.600 15.200 -9.573 1.00 92.81 90 SER A C 1
ATOM 660 O O . SER A 1 90 ? 11.914 16.216 -9.665 1.00 92.81 90 SER A O 1
ATOM 662 N N . GLN A 1 91 ? 12.171 14.005 -9.993 1.00 92.06 91 GLN A N 1
ATOM 663 C CA . GLN A 1 91 ? 10.836 13.733 -10.543 1.00 92.06 91 GLN A CA 1
ATOM 664 C C . GLN A 1 91 ? 9.857 13.133 -9.515 1.00 92.06 91 GLN A C 1
ATOM 666 O O . GLN A 1 91 ? 8.723 12.816 -9.862 1.00 92.06 91 GLN A O 1
ATOM 671 N N . GLY A 1 92 ? 10.265 13.005 -8.249 1.00 91.06 92 GLY A N 1
ATOM 672 C CA . GLY A 1 92 ? 9.459 12.439 -7.170 1.00 91.06 92 GLY A CA 1
ATOM 673 C C . GLY A 1 92 ? 9.923 11.054 -6.718 1.00 91.06 92 GLY A C 1
ATOM 674 O O . GLY A 1 92 ? 11.093 10.687 -6.84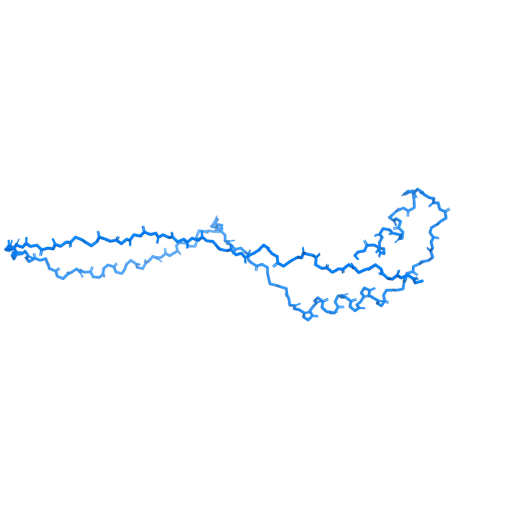3 1.00 91.06 92 GLY A O 1
ATOM 675 N N . VAL A 1 93 ? 8.994 10.298 -6.124 1.00 91.00 93 VAL A N 1
ATOM 676 C CA . VAL A 1 93 ? 9.269 8.948 -5.612 1.00 91.00 93 VAL A CA 1
ATOM 677 C C . VAL A 1 93 ? 9.451 7.998 -6.788 1.00 91.00 93 VAL A C 1
ATOM 679 O O . VAL A 1 93 ? 8.540 7.838 -7.592 1.00 91.00 93 VAL A O 1
ATOM 682 N N . GLN A 1 94 ? 10.605 7.338 -6.844 1.00 92.62 94 GLN A N 1
ATOM 683 C CA . GLN A 1 94 ? 10.928 6.412 -7.925 1.00 92.62 94 GLN A CA 1
ATOM 684 C C . GLN A 1 94 ? 9.969 5.215 -7.944 1.00 92.62 94 GLN A C 1
ATOM 686 O O . GLN A 1 94 ? 9.699 4.601 -6.906 1.00 92.62 94 GLN A O 1
ATOM 691 N N . LEU A 1 95 ? 9.550 4.799 -9.137 1.00 92.31 95 LEU A N 1
ATOM 692 C CA . LEU A 1 95 ? 8.662 3.661 -9.367 1.00 92.31 95 LEU A CA 1
ATOM 693 C C . LEU A 1 95 ? 9.157 2.387 -8.670 1.00 92.31 95 LEU A C 1
ATOM 695 O O . LEU A 1 95 ? 8.380 1.655 -8.057 1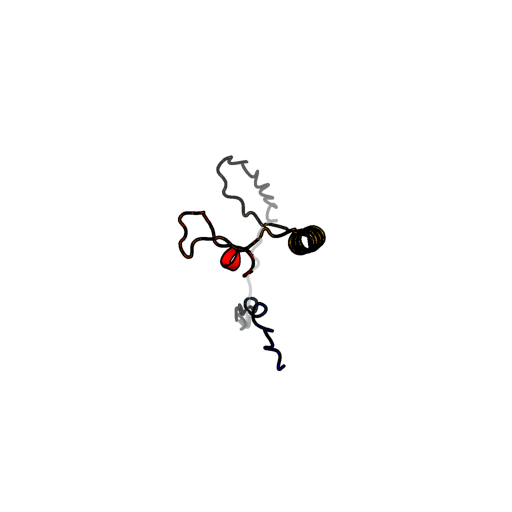.00 92.31 95 LEU A O 1
ATOM 699 N N . ALA A 1 96 ? 10.471 2.153 -8.687 1.00 90.56 96 ALA A N 1
ATOM 700 C CA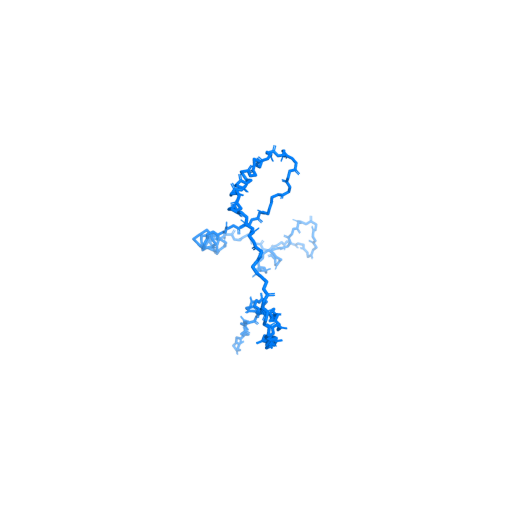 . ALA A 1 96 ? 11.101 0.999 -8.046 1.00 90.56 96 ALA A CA 1
ATOM 701 C C . ALA A 1 96 ? 10.927 0.963 -6.516 1.00 90.56 96 ALA A C 1
ATOM 703 O O . ALA A 1 96 ? 11.033 -0.104 -5.911 1.00 90.56 96 ALA A O 1
ATOM 704 N N . GLN A 1 97 ? 10.694 2.111 -5.880 1.00 91.00 97 GLN A N 1
ATOM 705 C CA . GLN A 1 97 ? 10.379 2.200 -4.457 1.00 91.00 97 GLN A CA 1
ATOM 706 C C . GLN A 1 97 ? 8.898 1.902 -4.212 1.00 91.00 97 GLN A C 1
ATOM 708 O O . GLN A 1 97 ? 8.568 1.189 -3.272 1.00 91.00 97 GLN A O 1
ATOM 713 N N . VAL A 1 98 ? 8.006 2.386 -5.083 1.00 90.44 98 VAL A N 1
ATOM 714 C CA . VAL A 1 98 ? 6.554 2.174 -4.954 1.00 90.44 98 VAL A CA 1
ATOM 715 C C . VAL A 1 98 ? 6.128 0.751 -5.340 1.00 90.44 98 VAL A C 1
ATOM 717 O O . VAL A 1 98 ? 5.082 0.288 -4.912 1.00 90.44 98 VAL A O 1
ATOM 720 N N . GLN A 1 99 ? 6.934 0.015 -6.099 1.00 88.19 99 GLN A N 1
ATOM 721 C CA . GLN A 1 99 ? 6.677 -1.400 -6.396 1.00 88.19 99 GLN A CA 1
ATOM 722 C C . GLN A 1 99 ? 7.276 -2.362 -5.358 1.00 88.19 99 GLN A C 1
ATOM 724 O O . GLN A 1 99 ? 6.973 -3.552 -5.378 1.00 88.19 99 GLN A O 1
ATOM 729 N N . ARG A 1 100 ? 8.125 -1.868 -4.449 1.00 81.38 100 ARG A N 1
ATOM 730 C CA . ARG A 1 100 ? 8.796 -2.672 -3.421 1.00 81.38 100 ARG A CA 1
ATOM 731 C C . ARG A 1 100 ? 8.040 -2.564 -2.096 1.00 81.38 100 ARG A C 1
ATOM 733 O O . ARG A 1 100 ? 8.400 -1.746 -1.254 1.00 81.38 100 ARG A O 1
ATOM 740 N N . TRP A 1 101 ? 6.994 -3.370 -1.944 1.00 63.44 101 TRP A N 1
ATOM 741 C CA . TRP A 1 101 ? 6.164 -3.451 -0.736 1.00 63.44 101 TRP A CA 1
ATOM 742 C C . TRP A 1 101 ? 6.045 -4.893 -0.262 1.00 63.44 101 TRP A C 1
ATOM 744 O O . TRP A 1 101 ? 5.978 -5.791 -1.132 1.00 63.44 101 TRP A O 1
#

Sequence (101 aa):
MPAATFGLTWRHCLASSVRMGVLGLALIAGSGGAWAAGPAADASVASSASTNPESIRPYRIHVDEAQLTDLKKRIAATRWPDKETVNDVSQGVQLAQVQRW